Protein AF-A0A2G9QIT5-F1 (afdb_monomer_lite)

Sequence (84 aa):
MYPSEFFVAGLNLTENTSYVLKHPLGSMKKLTLPKLPFLNSWVQKQHPGFSKDATNIIAEDLIGSSQFISDVIDLNQKLLLHKN

Radius of gyration: 15.83 Å; chains: 1; bounding box: 36×15×53 Å

InterPro domains:
  IPR017946 PLC-like phosphodiesterase, TIM beta/alpha-barrel domain superfamily [SSF51695] (2-77)

Organism: Aquarana catesbeiana (NCBI:txid8400)

Secondary structure (DSSP, 8-state):
--S-SEEEEE------HHHHHH-TT--HHHHHGGGHHHHHHHHHT----SSTT-EEEEE-S-TTSSSHHHHHHHHHHHHHHT--

Foldseek 3Di:
DDLQAEDEEEPEDDDDPVVCVVCVVDDPCVVCLVCQVVVLVVLLPDAFHPDLNHAYHYYYDDPPSHCNVVSRVVRRVVSVVPPD

pLDDT: mean 82.65, std 11.15, range [43.34, 93.38]

Structure (mmCIF, N/CA/C/O backbone):
dat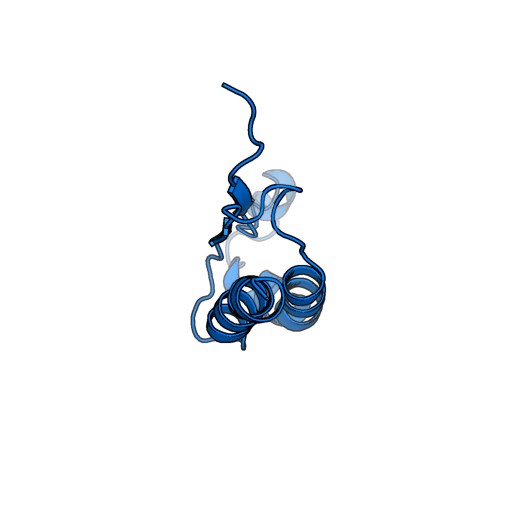a_AF-A0A2G9QIT5-F1
#
_entry.id   AF-A0A2G9QIT5-F1
#
loop_
_atom_site.group_PDB
_atom_site.id
_atom_site.type_symbol
_atom_site.label_atom_id
_atom_site.label_alt_id
_atom_site.label_comp_id
_atom_site.label_asym_id
_atom_site.label_entity_id
_atom_site.label_seq_id
_atom_site.pdbx_PDB_ins_code
_atom_site.Cartn_x
_atom_site.Cartn_y
_atom_site.Cartn_z
_atom_site.occupancy
_atom_site.B_iso_or_equiv
_atom_site.auth_seq_id
_atom_site.auth_comp_id
_atom_site.auth_asym_id
_atom_site.auth_atom_id
_atom_site.pdbx_PDB_model_num
ATOM 1 N N . MET A 1 1 ? -26.463 -2.331 2.017 1.00 43.34 1 MET A N 1
ATOM 2 C CA . MET A 1 1 ? -25.182 -2.752 2.614 1.00 43.34 1 MET A CA 1
ATOM 3 C C . MET A 1 1 ? -24.195 -1.633 2.335 1.00 43.34 1 MET A C 1
ATOM 5 O O . MET A 1 1 ? -23.783 -1.481 1.194 1.00 43.34 1 MET A O 1
ATOM 9 N N . TYR A 1 2 ? -23.983 -0.736 3.297 1.00 45.66 2 TYR A N 1
ATOM 10 C CA . TYR A 1 2 ? -23.085 0.404 3.101 1.00 45.66 2 TYR A CA 1
ATOM 11 C C . TYR A 1 2 ? -21.629 -0.056 3.275 1.00 45.66 2 TYR A C 1
ATOM 13 O O . TYR A 1 2 ? -21.385 -0.946 4.087 1.00 45.66 2 TYR A O 1
ATOM 21 N N . PRO A 1 3 ? -20.660 0.539 2.560 1.00 55.44 3 PRO A N 1
ATOM 22 C CA . PRO A 1 3 ? -19.226 0.248 2.682 1.00 55.44 3 PRO A CA 1
ATOM 23 C C . PRO A 1 3 ? -18.629 0.783 4.001 1.00 55.44 3 PRO A C 1
ATOM 25 O O . PRO A 1 3 ? -17.497 1.247 4.049 1.00 55.44 3 PRO A O 1
ATOM 28 N N . SER A 1 4 ? -19.400 0.776 5.089 1.00 61.38 4 SER A N 1
ATOM 29 C CA . SER A 1 4 ? -19.029 1.361 6.380 1.00 61.38 4 SER A CA 1
ATOM 30 C C . SER A 1 4 ? -17.984 0.547 7.148 1.00 61.38 4 SER A C 1
ATOM 32 O O . SER A 1 4 ? -17.440 1.044 8.129 1.00 61.38 4 SER A O 1
ATOM 34 N N . GLU A 1 5 ? -17.705 -0.682 6.711 1.00 73.00 5 GLU A N 1
ATOM 35 C CA . GLU A 1 5 ? -16.835 -1.641 7.406 1.00 73.00 5 GLU A CA 1
ATOM 36 C C . GLU A 1 5 ? -15.506 -1.899 6.685 1.00 73.00 5 GLU A C 1
ATOM 38 O O . GLU A 1 5 ? -14.597 -2.485 7.258 1.00 73.00 5 GLU A O 1
ATOM 43 N N . PHE A 1 6 ? -15.335 -1.460 5.438 1.00 79.56 6 PHE A N 1
ATOM 44 C CA . PHE A 1 6 ? -14.087 -1.712 4.717 1.00 79.56 6 PHE A CA 1
ATOM 45 C C . PHE A 1 6 ? -13.692 -0.517 3.867 1.00 79.56 6 PHE A C 1
ATOM 47 O O . PHE A 1 6 ? -14.496 0.007 3.097 1.00 79.56 6 PHE A O 1
ATOM 54 N N . PHE A 1 7 ? -12.425 -0.129 3.976 1.00 86.31 7 PHE A N 1
ATOM 55 C CA . PHE A 1 7 ? -11.777 0.734 3.001 1.00 86.31 7 PHE A CA 1
ATOM 56 C C . PHE A 1 7 ? -10.932 -0.143 2.083 1.00 86.31 7 PHE A C 1
ATOM 58 O O . PHE A 1 7 ? -10.016 -0.819 2.551 1.00 86.31 7 PHE A O 1
ATOM 65 N N . VAL A 1 8 ? -11.249 -0.160 0.788 1.00 89.00 8 VAL A N 1
ATOM 66 C CA . VAL A 1 8 ? -10.566 -1.013 -0.192 1.00 89.00 8 VAL A CA 1
ATOM 67 C C . VAL A 1 8 ? -9.956 -0.151 -1.289 1.00 89.00 8 VAL A C 1
ATOM 69 O O . VAL A 1 8 ? -10.664 0.639 -1.912 1.00 89.00 8 VAL A O 1
ATOM 72 N N . ALA A 1 9 ? -8.658 -0.314 -1.545 1.00 90.56 9 ALA A N 1
ATOM 73 C CA . ALA A 1 9 ? -7.952 0.399 -2.607 1.00 90.56 9 ALA A CA 1
ATOM 74 C C . ALA A 1 9 ? -6.946 -0.504 -3.336 1.00 90.56 9 ALA A C 1
ATOM 76 O O . ALA A 1 9 ? -6.323 -1.379 -2.739 1.00 90.56 9 ALA A O 1
ATOM 77 N N . GLY A 1 10 ? -6.762 -0.270 -4.634 1.00 90.06 10 GLY A N 1
ATOM 78 C CA . GLY A 1 10 ? -5.706 -0.892 -5.431 1.00 90.06 10 GLY A CA 1
ATOM 79 C C . GLY A 1 10 ? -4.708 0.160 -5.900 1.00 90.06 10 GLY A C 1
ATOM 80 O O . GLY A 1 10 ? -5.110 1.190 -6.436 1.00 90.06 10 GLY A O 1
ATOM 81 N N . LEU A 1 11 ? -3.417 -0.108 -5.716 1.00 86.94 11 LEU A N 1
ATOM 82 C CA . LEU A 1 11 ? -2.304 0.701 -6.226 1.00 86.94 11 LEU A CA 1
ATOM 83 C C . LEU A 1 11 ? -1.723 0.137 -7.528 1.00 86.94 11 LEU A C 1
ATOM 85 O O . LEU A 1 11 ? -0.672 0.580 -7.990 1.00 86.94 11 LEU A O 1
ATOM 89 N N . ASN A 1 12 ? -2.413 -0.837 -8.118 1.00 80.81 12 ASN A N 1
ATOM 90 C CA . ASN A 1 12 ? -2.002 -1.499 -9.344 1.00 80.81 12 ASN A CA 1
ATOM 91 C C . ASN A 1 12 ? -2.058 -0.499 -10.499 1.00 80.81 12 ASN A C 1
ATOM 93 O O . ASN A 1 12 ? -3.128 -0.019 -10.887 1.00 80.81 12 ASN A O 1
ATOM 97 N N . LEU A 1 13 ? -0.887 -0.147 -11.025 1.00 76.94 13 LEU A N 1
ATOM 98 C CA . LEU A 1 13 ? -0.782 0.793 -12.128 1.00 76.94 13 LEU A CA 1
ATOM 99 C C . LEU A 1 13 ? -1.076 0.067 -13.438 1.00 76.94 13 LEU A C 1
ATOM 101 O O . LEU A 1 13 ? -0.541 -1.002 -13.715 1.00 76.94 13 LEU A O 1
ATOM 105 N N . THR A 1 14 ? -1.911 0.677 -14.272 1.00 79.19 14 THR A N 1
ATOM 106 C CA . THR A 1 14 ? -2.101 0.262 -15.662 1.00 79.19 14 THR A CA 1
ATOM 107 C C . THR A 1 14 ? -1.668 1.414 -16.551 1.00 79.19 14 THR A C 1
ATOM 109 O O . THR A 1 14 ? -2.230 2.507 -16.474 1.00 79.19 14 THR A O 1
ATOM 112 N N . GLU A 1 15 ? -0.657 1.187 -17.384 1.00 81.00 15 GLU A N 1
ATOM 113 C CA . GLU A 1 15 ? -0.255 2.173 -18.385 1.00 81.00 15 GLU A CA 1
ATOM 114 C C . GLU A 1 15 ? -1.303 2.265 -19.492 1.00 81.00 15 GLU A C 1
ATOM 116 O O . GLU A 1 15 ? -1.960 1.285 -19.851 1.00 81.00 15 GLU A O 1
ATOM 121 N N . ASN A 1 16 ? -1.454 3.455 -20.069 1.00 85.00 16 ASN A N 1
ATOM 122 C CA . ASN A 1 16 ? -2.377 3.623 -21.184 1.00 85.00 16 ASN A CA 1
ATOM 123 C C . ASN A 1 16 ? -1.828 2.966 -22.463 1.00 85.00 16 ASN A C 1
ATOM 125 O O . ASN A 1 16 ? -0.617 2.842 -22.663 1.00 85.00 16 ASN A O 1
ATOM 129 N N . THR A 1 17 ? -2.727 2.597 -23.377 1.00 82.81 17 THR A N 1
ATOM 130 C CA . THR A 1 17 ? -2.369 1.912 -24.629 1.00 82.81 17 THR A CA 1
ATOM 131 C C . THR A 1 17 ? -1.330 2.679 -25.451 1.00 82.81 17 THR A C 1
ATOM 133 O O . THR A 1 17 ? -0.422 2.075 -26.013 1.00 82.81 17 THR A O 1
ATOM 136 N N . SER A 1 18 ? -1.416 4.013 -25.498 1.00 87.88 18 SER A N 1
ATOM 137 C CA . SER A 1 18 ? -0.473 4.854 -26.252 1.00 87.88 18 SER A CA 1
ATOM 138 C C . SER A 1 18 ? 0.952 4.760 -25.700 1.00 87.88 18 SER A C 1
ATOM 140 O O . SER A 1 18 ? 1.914 4.677 -26.462 1.00 87.88 18 SER A O 1
ATOM 142 N N . TYR A 1 19 ? 1.091 4.726 -24.376 1.00 85.06 19 TYR A N 1
ATOM 143 C CA . TYR A 1 19 ? 2.364 4.566 -23.692 1.00 85.06 19 TYR A CA 1
ATOM 144 C C . TYR A 1 19 ? 2.953 3.177 -23.957 1.00 85.06 19 TYR A C 1
ATOM 146 O O . TYR A 1 19 ? 4.108 3.066 -24.366 1.00 85.06 19 TYR A O 1
ATOM 154 N N . VAL A 1 20 ? 2.140 2.126 -23.815 1.00 86.25 20 VAL A N 1
ATOM 155 C CA . VAL A 1 20 ? 2.561 0.738 -24.066 1.00 86.25 20 VAL A CA 1
ATOM 156 C C . VAL A 1 20 ? 3.070 0.564 -25.500 1.00 86.25 20 VAL A C 1
ATOM 158 O O . VAL A 1 20 ? 4.139 -0.007 -25.706 1.00 86.25 20 VAL A O 1
ATOM 161 N N . LEU A 1 21 ? 2.365 1.123 -26.491 1.00 89.75 21 LEU A N 1
ATOM 162 C CA . LEU A 1 21 ? 2.770 1.047 -27.900 1.00 89.75 21 LEU A CA 1
ATOM 163 C C . LEU A 1 21 ? 4.098 1.768 -28.187 1.00 89.75 21 LEU A C 1
ATOM 165 O O . LEU A 1 21 ? 4.860 1.325 -29.043 1.00 89.75 21 LEU A O 1
ATOM 169 N N . LYS A 1 22 ? 4.396 2.865 -27.479 1.00 91.38 22 LYS A N 1
ATOM 170 C CA . LYS A 1 22 ? 5.660 3.614 -27.626 1.00 91.38 22 LYS A CA 1
ATOM 171 C C . LYS A 1 22 ? 6.822 2.993 -26.853 1.00 91.38 22 LYS A C 1
ATOM 173 O O . LYS A 1 22 ? 7.980 3.274 -27.161 1.00 91.38 22 LYS A O 1
ATOM 178 N N . HIS A 1 23 ? 6.530 2.158 -25.860 1.00 87.56 23 HIS A N 1
ATOM 179 C CA . HIS A 1 23 ? 7.517 1.554 -24.970 1.00 87.56 23 HIS A CA 1
ATOM 180 C C . HIS A 1 23 ? 7.345 0.026 -24.892 1.00 87.56 23 HIS A C 1
ATOM 182 O O . HIS A 1 23 ? 7.153 -0.508 -23.800 1.00 87.56 23 HIS A O 1
ATOM 188 N N . PRO A 1 24 ? 7.472 -0.706 -26.017 1.00 84.75 24 PRO A N 1
ATOM 189 C CA . PRO A 1 24 ? 7.175 -2.143 -26.079 1.00 84.75 24 PRO A CA 1
ATOM 190 C C . PRO A 1 24 ? 8.115 -3.014 -25.230 1.00 84.75 24 PRO A C 1
ATOM 192 O O . PR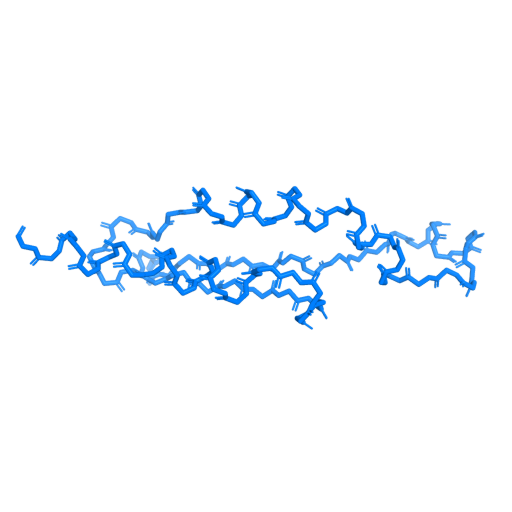O A 1 24 ? 7.767 -4.132 -24.873 1.00 84.75 24 PRO A O 1
ATOM 195 N N . LEU A 1 25 ? 9.306 -2.502 -24.896 1.00 88.19 25 LEU A N 1
ATOM 196 C CA . LEU A 1 25 ? 10.280 -3.147 -24.003 1.00 88.19 25 LEU A CA 1
ATOM 197 C C 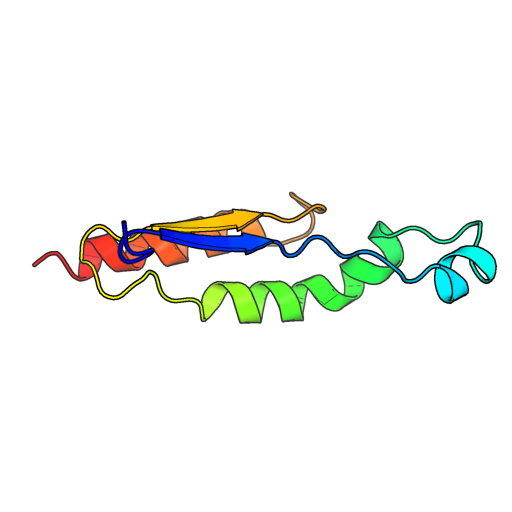. LEU A 1 25 ? 10.299 -2.516 -22.597 1.00 88.19 25 LEU A C 1
ATOM 199 O O . LEU A 1 25 ? 11.180 -2.803 -21.785 1.00 88.19 25 LEU A O 1
ATOM 203 N N . GLY A 1 26 ? 9.369 -1.599 -22.318 1.00 83.25 26 GLY A N 1
ATOM 204 C CA . GLY A 1 26 ? 9.179 -1.020 -20.995 1.00 83.25 26 GLY A CA 1
ATOM 205 C C . GLY A 1 26 ? 8.600 -2.049 -20.025 1.00 83.25 26 GLY A C 1
ATOM 206 O O . GLY A 1 26 ? 7.915 -2.984 -20.425 1.00 83.25 26 GLY A O 1
ATOM 207 N N . SER A 1 27 ? 8.864 -1.875 -18.730 1.00 85.69 27 SER A N 1
ATOM 208 C CA . SER A 1 27 ? 8.226 -2.688 -17.693 1.00 85.69 27 SER A CA 1
ATOM 209 C C . SER A 1 27 ? 7.497 -1.805 -16.694 1.00 85.69 27 SER A C 1
ATOM 211 O O . SER A 1 27 ? 8.034 -0.787 -16.253 1.00 85.69 27 SER A O 1
ATOM 213 N N . MET A 1 28 ? 6.311 -2.253 -16.276 1.00 82.75 28 MET A N 1
ATOM 214 C CA . MET A 1 28 ? 5.547 -1.639 -15.184 1.00 82.75 28 MET A CA 1
ATOM 215 C C . MET A 1 28 ? 6.405 -1.461 -13.936 1.00 82.75 28 MET A C 1
ATOM 217 O O . MET A 1 28 ? 6.385 -0.411 -13.296 1.00 82.75 28 MET A O 1
ATOM 221 N N . LYS A 1 29 ? 7.243 -2.462 -13.637 1.00 86.12 29 LYS A N 1
ATOM 222 C CA . LYS A 1 29 ? 8.175 -2.419 -12.513 1.00 86.12 29 LYS A CA 1
ATOM 223 C C . LYS A 1 29 ? 9.100 -1.203 -12.576 1.00 86.12 29 LYS A C 1
ATOM 225 O O . LYS A 1 29 ? 9.232 -0.489 -11.588 1.00 86.12 29 LYS A O 1
ATOM 230 N N . LYS A 1 30 ? 9.710 -0.929 -13.735 1.00 85.19 30 LYS A N 1
ATOM 231 C CA . LYS A 1 30 ? 10.643 0.199 -13.909 1.00 85.19 30 LYS A CA 1
ATOM 232 C C . LYS A 1 30 ? 9.969 1.562 -13.716 1.00 85.19 30 LYS A C 1
ATOM 234 O O . LYS A 1 30 ? 10.623 2.492 -13.258 1.00 85.19 30 LYS A O 1
ATOM 239 N N . LEU A 1 31 ? 8.686 1.675 -14.048 1.00 83.88 31 LEU A N 1
ATOM 240 C CA . LEU A 1 31 ? 7.912 2.915 -13.913 1.00 83.88 31 LEU A CA 1
ATOM 241 C C . LEU A 1 31 ? 7.390 3.126 -12.497 1.00 83.88 31 LEU A C 1
ATOM 243 O O . LEU A 1 31 ? 7.345 4.255 -12.011 1.00 83.88 31 LEU A O 1
ATOM 247 N N . THR A 1 32 ? 7.046 2.029 -11.830 1.00 85.56 32 THR A N 1
ATOM 248 C CA . THR A 1 32 ? 6.433 2.049 -10.503 1.00 85.56 32 THR A CA 1
ATOM 249 C C . THR A 1 32 ? 7.480 2.207 -9.400 1.00 85.56 32 THR A C 1
ATOM 251 O O . THR A 1 32 ? 7.252 2.971 -8.468 1.00 85.56 32 THR A O 1
ATOM 254 N N . LEU A 1 33 ? 8.661 1.577 -9.522 1.00 88.19 33 LEU A N 1
ATOM 255 C CA . LEU A 1 33 ? 9.733 1.633 -8.509 1.00 88.19 33 LEU A CA 1
ATOM 256 C C . LEU A 1 33 ? 10.067 3.069 -8.035 1.00 88.19 33 LEU A C 1
ATOM 258 O O . LEU A 1 33 ? 10.068 3.301 -6.826 1.00 88.19 33 LEU A O 1
ATOM 262 N N . PRO A 1 34 ? 10.277 4.067 -8.921 1.00 88.50 34 PRO A N 1
ATOM 263 C CA . PRO A 1 34 ? 10.551 5.444 -8.499 1.00 88.50 34 PRO A CA 1
ATOM 264 C C . PRO A 1 34 ? 9.376 6.138 -7.795 1.00 88.50 34 PRO A C 1
ATOM 266 O O . PRO A 1 34 ? 9.562 7.180 -7.168 1.00 88.50 34 PRO A O 1
ATOM 269 N N . LYS A 1 35 ? 8.155 5.610 -7.934 1.00 87.56 35 LYS A N 1
ATOM 270 C CA . LYS A 1 35 ? 6.924 6.162 -7.354 1.00 87.56 35 LYS A CA 1
ATOM 271 C C . LYS A 1 35 ? 6.539 5.496 -6.034 1.00 87.56 35 LYS A C 1
ATOM 273 O O . LYS A 1 35 ? 5.716 6.060 -5.317 1.00 87.56 35 LYS A O 1
ATOM 278 N N . LEU A 1 36 ? 7.168 4.375 -5.671 1.00 88.44 36 LEU A N 1
ATOM 279 C CA . LEU A 1 36 ? 6.882 3.653 -4.427 1.00 88.44 36 LEU A CA 1
ATOM 280 C C . LEU A 1 36 ? 6.926 4.534 -3.169 1.00 88.44 36 LEU A C 1
ATOM 282 O O . LEU A 1 36 ? 5.996 4.437 -2.377 1.00 88.44 36 LEU A O 1
ATOM 286 N N . PRO A 1 37 ? 7.892 5.457 -2.973 1.00 89.19 37 PRO A N 1
ATOM 287 C CA . PRO A 1 37 ? 7.880 6.313 -1.783 1.00 89.19 37 PRO A CA 1
ATOM 288 C C . PRO A 1 37 ? 6.626 7.192 -1.675 1.00 89.19 37 PRO A C 1
ATOM 290 O O . PRO A 1 37 ? 6.106 7.417 -0.583 1.00 89.19 37 PRO A O 1
ATOM 293 N N . PHE A 1 38 ? 6.117 7.674 -2.812 1.00 90.56 38 PHE A N 1
ATOM 294 C CA . PHE A 1 38 ? 4.885 8.458 -2.855 1.00 90.56 38 PHE A CA 1
ATOM 295 C C . PHE A 1 38 ? 3.663 7.589 -2.546 1.00 90.56 38 PHE A C 1
ATOM 297 O O . PHE A 1 38 ? 2.809 7.996 -1.760 1.00 90.56 38 PHE A O 1
ATOM 304 N N . LEU A 1 39 ? 3.610 6.384 -3.121 1.00 90.25 39 LEU A N 1
ATOM 305 C CA . LEU A 1 39 ? 2.548 5.411 -2.868 1.00 90.25 39 LEU A CA 1
ATOM 306 C C . LEU A 1 39 ? 2.516 4.989 -1.391 1.00 90.25 39 LEU A C 1
ATOM 308 O O . LEU A 1 39 ? 1.460 5.067 -0.773 1.00 90.25 39 LEU A O 1
ATOM 312 N N . ASN A 1 40 ? 3.664 4.686 -0.782 1.00 90.38 40 ASN A N 1
ATOM 313 C CA . ASN A 1 40 ? 3.762 4.375 0.649 1.00 90.38 40 ASN A CA 1
ATOM 314 C C . ASN A 1 40 ? 3.288 5.547 1.518 1.00 90.38 40 ASN A C 1
ATOM 316 O O . ASN A 1 40 ? 2.498 5.367 2.441 1.00 90.38 40 ASN A O 1
ATOM 320 N N . SER A 1 41 ? 3.710 6.779 1.196 1.00 92.25 41 SER A N 1
ATOM 321 C CA . SER A 1 41 ? 3.252 7.968 1.928 1.00 92.25 41 SER A CA 1
ATOM 322 C C . SER A 1 41 ? 1.739 8.159 1.825 1.00 92.25 41 SER A C 1
ATOM 324 O O . SER A 1 41 ? 1.109 8.632 2.772 1.00 92.25 41 SER A O 1
ATOM 326 N N . TRP A 1 42 ? 1.144 7.804 0.684 1.00 93.12 42 TRP A N 1
ATOM 327 C CA . TRP A 1 42 ? -0.303 7.787 0.532 1.00 93.12 42 TRP A CA 1
ATOM 328 C C . TRP A 1 42 ? -0.929 6.694 1.406 1.00 93.12 42 TRP A C 1
ATOM 330 O O . TRP A 1 42 ? -1.835 7.011 2.172 1.00 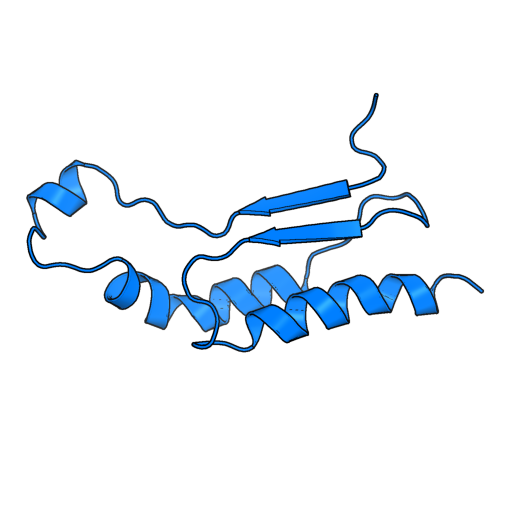93.12 42 TRP A O 1
ATOM 340 N N . VAL A 1 43 ? -0.414 5.459 1.381 1.00 92.62 43 VAL A N 1
ATOM 341 C CA . VAL A 1 43 ? -0.902 4.336 2.208 1.00 92.62 43 VAL A CA 1
ATOM 342 C C . VAL A 1 43 ? -0.931 4.708 3.686 1.00 92.62 43 VAL A C 1
ATOM 344 O O . VAL A 1 43 ? -1.977 4.599 4.313 1.00 92.62 43 VAL A O 1
ATOM 347 N N . GLN A 1 44 ? 0.165 5.241 4.226 1.00 91.44 44 GLN A N 1
ATOM 348 C CA . GLN A 1 44 ? 0.295 5.598 5.647 1.00 91.44 44 GLN A CA 1
ATOM 349 C C . GLN A 1 44 ? -0.747 6.621 6.143 1.00 91.44 44 GLN A C 1
ATOM 351 O O . GLN A 1 44 ? -1.022 6.699 7.348 1.00 91.44 44 GLN A O 1
ATOM 356 N N . LYS A 1 45 ? -1.316 7.412 5.224 1.00 90.62 45 LYS A N 1
ATOM 357 C CA . LYS A 1 45 ? -2.326 8.448 5.495 1.00 90.62 45 LYS A CA 1
ATOM 358 C C . LYS A 1 45 ? -3.762 7.943 5.382 1.00 90.62 45 LYS A C 1
ATOM 360 O O . LYS A 1 45 ? -4.675 8.710 5.681 1.00 90.62 45 LYS A O 1
ATOM 365 N N . GLN A 1 46 ? -3.976 6.703 4.943 1.00 89.56 46 GLN A N 1
ATOM 366 C CA . GLN A 1 46 ? -5.325 6.160 4.829 1.00 89.56 46 GLN A CA 1
ATOM 367 C C . GLN A 1 46 ? -5.965 5.970 6.208 1.00 89.56 46 GLN A C 1
ATOM 369 O O . GLN A 1 46 ? -5.291 5.818 7.231 1.00 89.56 46 GLN A O 1
ATOM 374 N N . HIS A 1 47 ? -7.292 6.015 6.233 1.00 81.56 47 HIS A N 1
ATOM 375 C CA . HIS A 1 47 ? -8.076 5.766 7.429 1.00 81.56 47 HIS A CA 1
ATOM 376 C C . HIS A 1 47 ? -9.142 4.721 7.091 1.00 81.56 47 HIS A C 1
ATOM 378 O O . HIS A 1 47 ? -9.794 4.844 6.049 1.00 81.56 47 HIS A O 1
ATOM 384 N N . PRO A 1 48 ? -9.331 3.710 7.953 1.00 76.88 48 PRO A N 1
ATOM 385 C CA . PRO A 1 48 ? -10.470 2.814 7.820 1.00 76.88 48 PRO A CA 1
ATOM 386 C C . PRO A 1 48 ? -11.776 3.619 7.915 1.00 76.88 48 PRO A C 1
ATOM 388 O O . PRO A 1 48 ? -11.790 4.741 8.412 1.00 76.88 48 PRO A O 1
ATOM 391 N N . GLY A 1 49 ? -12.885 3.077 7.409 1.00 71.50 49 GLY A N 1
ATOM 392 C CA . GLY A 1 49 ? -14.191 3.738 7.519 1.00 71.50 49 GLY A CA 1
ATOM 393 C C . GLY A 1 49 ? -14.562 4.104 8.968 1.00 71.50 49 GLY A C 1
ATOM 394 O O . GLY A 1 49 ? -13.978 3.601 9.919 1.00 71.50 49 GLY A O 1
ATOM 395 N N . PHE A 1 50 ? -15.573 4.957 9.155 1.00 67.81 50 PHE A N 1
ATOM 396 C CA . PHE A 1 50 ? -15.974 5.481 10.476 1.00 67.81 50 PHE A CA 1
ATOM 397 C C . PHE A 1 50 ? -16.397 4.422 11.522 1.00 67.81 50 PHE A C 1
ATOM 399 O O . PHE A 1 50 ? -16.639 4.770 12.677 1.00 67.81 50 PHE A O 1
ATOM 406 N N . SER A 1 51 ? -16.526 3.146 11.147 1.00 73.31 51 SER A N 1
ATOM 407 C CA . SER A 1 51 ? -16.825 2.062 12.084 1.00 73.31 51 SER A CA 1
ATOM 408 C C . SER A 1 51 ? -15.579 1.634 12.865 1.00 73.31 51 SER A C 1
ATOM 410 O O . SER A 1 51 ? -14.500 1.470 12.305 1.00 73.31 51 SER A O 1
ATOM 412 N N . LYS A 1 52 ? -15.751 1.331 14.155 1.00 69.62 52 LYS A N 1
ATOM 413 C CA . LYS A 1 52 ? -14.719 0.718 15.017 1.00 69.62 52 LYS A CA 1
ATOM 414 C C . LYS A 1 52 ? -14.230 -0.655 14.526 1.00 69.62 52 LYS A C 1
ATOM 416 O O . LYS A 1 52 ? -13.190 -1.138 14.971 1.00 69.62 52 LYS A O 1
ATOM 421 N N . ASP A 1 53 ? -15.008 -1.283 13.649 1.00 73.94 53 ASP A N 1
ATOM 422 C CA . ASP A 1 53 ? -14.716 -2.581 13.046 1.00 73.94 53 ASP A CA 1
ATOM 423 C C . ASP A 1 53 ? -14.204 -2.432 11.605 1.00 73.94 53 ASP A C 1
ATOM 425 O O . ASP A 1 53 ? -13.974 -3.428 10.918 1.00 73.94 53 ASP A O 1
ATOM 429 N N . ALA A 1 54 ? -14.005 -1.193 11.135 1.00 79.75 54 ALA A N 1
ATOM 430 C CA . ALA A 1 54 ? -13.598 -0.960 9.768 1.00 79.75 54 ALA A CA 1
ATOM 431 C C . ALA A 1 54 ? -12.142 -1.358 9.521 1.00 79.75 54 ALA A C 1
ATOM 433 O O . ALA A 1 54 ? -11.270 -0.989 10.295 1.00 79.75 54 ALA A O 1
ATOM 434 N N . THR A 1 55 ? -11.860 -2.064 8.426 1.00 86.94 55 THR A N 1
ATOM 435 C CA . THR A 1 55 ? -10.502 -2.530 8.083 1.00 86.94 55 THR A CA 1
ATOM 436 C C . THR A 1 55 ? -10.053 -1.971 6.736 1.00 86.94 55 THR A C 1
ATOM 438 O O . THR A 1 55 ? -10.841 -1.881 5.793 1.00 86.94 55 THR A O 1
ATOM 441 N N . ASN A 1 56 ? -8.776 -1.607 6.625 1.00 89.88 56 ASN A N 1
ATOM 442 C CA . ASN A 1 56 ? -8.163 -1.227 5.356 1.00 89.88 56 ASN A CA 1
ATOM 443 C C . ASN A 1 56 ? -7.633 -2.460 4.631 1.00 89.88 56 ASN A C 1
ATOM 445 O O . ASN A 1 56 ? -6.839 -3.219 5.190 1.00 89.88 56 ASN A O 1
ATOM 449 N N . ILE A 1 57 ? -8.016 -2.603 3.368 1.00 91.50 57 ILE A N 1
ATOM 450 C CA . ILE A 1 57 ? -7.550 -3.635 2.449 1.00 91.50 57 ILE A CA 1
ATOM 451 C C . ILE A 1 57 ? -6.928 -2.912 1.256 1.00 91.50 57 ILE A C 1
ATOM 453 O O . ILE A 1 57 ? -7.631 -2.299 0.455 1.00 91.50 57 ILE A O 1
ATOM 457 N N . ILE A 1 58 ? -5.603 -2.949 1.147 1.00 92.56 58 ILE A N 1
ATOM 458 C CA . ILE A 1 58 ? -4.880 -2.258 0.076 1.00 92.56 58 ILE A CA 1
ATOM 459 C C . ILE A 1 58 ? -4.030 -3.277 -0.678 1.00 92.56 58 ILE A C 1
ATOM 461 O O . ILE A 1 58 ? -3.305 -4.052 -0.057 1.00 92.56 58 ILE A O 1
ATOM 465 N N . ALA A 1 59 ? -4.134 -3.283 -2.007 1.00 91.62 59 ALA A N 1
ATOM 466 C CA . ALA A 1 59 ? -3.381 -4.173 -2.891 1.00 91.62 59 ALA A CA 1
ATOM 467 C C . ALA A 1 59 ? -2.340 -3.400 -3.716 1.00 91.62 59 ALA A C 1
ATOM 469 O O . ALA A 1 59 ? -2.614 -2.286 -4.161 1.00 91.62 59 ALA A O 1
ATOM 470 N N . GLU A 1 60 ? -1.170 -4.003 -3.936 1.00 89.00 60 GLU A N 1
ATOM 471 C CA . GLU A 1 60 ? -0.085 -3.464 -4.767 1.00 89.00 60 GLU A CA 1
ATOM 472 C C . GLU A 1 60 ? 0.638 -4.602 -5.514 1.00 89.00 60 GLU A C 1
ATOM 474 O O . GLU A 1 60 ? 0.792 -5.702 -4.981 1.00 89.00 60 GLU A O 1
ATOM 479 N N . ASP A 1 61 ? 1.128 -4.327 -6.727 1.00 85.06 61 ASP A N 1
ATOM 480 C CA . ASP A 1 61 ? 1.807 -5.302 -7.593 1.00 85.06 61 ASP A CA 1
ATOM 481 C C . ASP A 1 61 ? 3.289 -5.569 -7.239 1.00 85.06 61 ASP A C 1
ATOM 483 O O . ASP A 1 61 ? 3.839 -6.598 -7.633 1.00 85.06 61 ASP A O 1
ATOM 487 N N . LEU A 1 62 ? 3.978 -4.662 -6.529 1.00 85.00 62 LEU A N 1
ATOM 488 C CA . LEU A 1 62 ? 5.436 -4.725 -6.294 1.00 85.00 62 LEU A CA 1
ATOM 489 C C . LEU A 1 62 ? 5.827 -5.049 -4.849 1.00 85.00 62 LEU A C 1
ATOM 491 O O . LEU A 1 62 ? 6.758 -4.470 -4.275 1.00 85.00 62 LEU A O 1
ATOM 495 N N . ILE A 1 63 ? 5.158 -6.050 -4.288 1.00 81.19 63 ILE A N 1
ATOM 496 C CA . ILE A 1 63 ? 5.430 -6.540 -2.939 1.00 81.19 63 ILE A CA 1
ATOM 497 C C . ILE A 1 63 ? 6.915 -6.919 -2.770 1.00 81.19 63 ILE A C 1
ATOM 499 O O . ILE A 1 63 ? 7.501 -7.621 -3.595 1.00 81.19 63 ILE A O 1
ATOM 503 N N . GLY A 1 64 ? 7.534 -6.426 -1.691 1.00 80.44 64 GLY A N 1
ATOM 504 C CA . GLY A 1 64 ? 8.937 -6.684 -1.337 1.00 80.44 64 GLY A CA 1
ATOM 505 C C . GLY A 1 64 ? 9.951 -5.661 -1.862 1.00 80.44 64 GLY A C 1
ATOM 506 O O . GLY A 1 64 ? 11.129 -5.760 -1.536 1.00 80.44 64 GLY A O 1
ATOM 507 N N . SER A 1 65 ? 9.518 -4.664 -2.641 1.00 80.44 65 SER A N 1
ATOM 508 C CA . SER A 1 65 ? 10.379 -3.549 -3.084 1.00 80.44 65 SER A CA 1
ATOM 509 C C . SER A 1 65 ? 10.217 -2.281 -2.230 1.00 80.44 65 SER A C 1
ATOM 511 O O . SER A 1 65 ? 10.799 -1.244 -2.543 1.00 80.44 65 SER A O 1
ATOM 513 N N . SER A 1 66 ? 9.399 -2.346 -1.177 1.00 82.31 66 SER A N 1
ATOM 514 C CA . SER A 1 66 ? 8.980 -1.215 -0.348 1.00 82.31 66 SER A CA 1
ATOM 515 C C . SER A 1 66 ? 8.577 -1.664 1.062 1.00 82.31 66 SER A C 1
ATOM 517 O O . SER A 1 66 ? 8.531 -2.857 1.364 1.00 82.31 66 SER A O 1
ATOM 519 N N . GLN A 1 67 ? 8.234 -0.688 1.908 1.00 89.31 67 GLN A N 1
ATOM 520 C CA . GLN A 1 67 ? 7.682 -0.896 3.249 1.00 89.31 67 GLN A CA 1
ATOM 521 C C . GLN A 1 67 ? 6.165 -1.185 3.241 1.00 89.31 67 GLN A C 1
ATOM 523 O O . GLN A 1 67 ? 5.557 -1.332 4.297 1.00 89.31 67 GLN A O 1
ATOM 528 N N . PHE A 1 68 ? 5.563 -1.334 2.053 1.00 91.50 68 PHE A N 1
ATOM 529 C CA . PHE A 1 68 ? 4.116 -1.410 1.843 1.00 91.50 68 PHE A CA 1
ATOM 530 C C . PHE A 1 68 ? 3.390 -2.392 2.772 1.00 91.50 68 PHE A C 1
ATOM 532 O O . PHE A 1 68 ? 2.378 -2.033 3.368 1.00 91.50 68 PHE A O 1
ATOM 539 N N . ILE A 1 69 ? 3.908 -3.619 2.939 1.00 91.75 69 ILE A N 1
ATOM 540 C CA . ILE A 1 69 ? 3.257 -4.617 3.804 1.00 91.75 69 ILE A CA 1
ATOM 541 C C . ILE A 1 69 ? 3.155 -4.099 5.240 1.00 91.75 69 ILE A C 1
ATOM 543 O O . ILE A 1 69 ? 2.081 -4.177 5.837 1.00 91.75 69 ILE A O 1
ATOM 547 N N . SER A 1 70 ? 4.253 -3.588 5.809 1.00 93.38 70 SER A N 1
ATOM 548 C CA . SER A 1 70 ? 4.185 -3.099 7.185 1.00 93.38 70 SER A CA 1
ATOM 549 C C . SER A 1 70 ? 3.362 -1.822 7.270 1.00 93.38 70 SER A C 1
ATOM 551 O O . SER A 1 70 ? 2.618 -1.686 8.226 1.00 93.38 70 SER A O 1
ATOM 553 N N . ASP A 1 71 ? 3.410 -0.941 6.263 1.00 93.06 71 ASP A N 1
ATOM 554 C CA . ASP A 1 71 ? 2.582 0.268 6.235 1.00 93.06 71 ASP A CA 1
ATOM 555 C C . ASP A 1 71 ? 1.089 -0.085 6.342 1.00 93.06 71 ASP A C 1
ATOM 557 O O . ASP A 1 71 ? 0.366 0.544 7.111 1.00 93.06 71 ASP A O 1
ATOM 561 N N . VAL A 1 72 ? 0.624 -1.123 5.633 1.00 92.81 72 VAL A N 1
ATOM 562 C CA . VAL A 1 72 ? -0.768 -1.611 5.711 1.00 92.81 72 VAL A CA 1
ATOM 563 C C . VAL A 1 72 ? -1.081 -2.263 7.066 1.00 92.81 72 VAL A C 1
ATOM 565 O O . VAL A 1 72 ? -2.191 -2.103 7.585 1.00 92.81 72 VAL A O 1
ATOM 568 N N . ILE A 1 73 ? -0.127 -2.989 7.659 1.00 92.31 73 ILE A N 1
ATOM 569 C CA . ILE A 1 73 ? -0.279 -3.573 9.001 1.00 92.31 73 ILE A CA 1
ATOM 570 C C . ILE A 1 73 ? -0.403 -2.459 10.048 1.00 92.31 73 ILE A C 1
ATOM 572 O O . ILE A 1 73 ? -1.386 -2.431 10.790 1.00 92.31 73 ILE A O 1
ATOM 576 N N . ASP A 1 74 ? 0.540 -1.518 10.071 1.00 91.94 74 ASP A N 1
ATOM 577 C CA . ASP A 1 74 ? 0.601 -0.401 11.019 1.00 91.94 74 ASP A CA 1
ATOM 578 C C . ASP A 1 74 ? -0.652 0.476 10.919 1.00 91.94 74 ASP A C 1
ATOM 580 O O . ASP A 1 74 ? -1.195 0.935 11.927 1.00 91.94 74 ASP A O 1
ATOM 584 N N . LEU A 1 75 ? -1.172 0.666 9.703 1.00 90.31 75 LEU A N 1
ATOM 585 C CA . LEU A 1 75 ? -2.420 1.381 9.459 1.00 90.31 75 LEU A CA 1
ATOM 586 C C . LEU A 1 75 ? -3.606 0.754 10.201 1.00 90.31 75 LEU A C 1
ATOM 588 O O . LEU A 1 75 ? -4.389 1.463 10.831 1.00 90.31 75 LEU A O 1
ATOM 592 N N . ASN A 1 76 ? -3.732 -0.572 10.132 1.00 89.31 76 ASN A N 1
ATOM 593 C CA . ASN A 1 76 ? -4.808 -1.305 10.789 1.00 89.31 76 ASN A CA 1
ATOM 594 C C . ASN A 1 76 ? -4.554 -1.482 12.292 1.00 89.31 76 ASN A C 1
ATOM 596 O O . ASN A 1 76 ? -5.508 -1.544 13.060 1.00 89.31 76 ASN A O 1
ATOM 600 N N . GLN A 1 77 ? -3.301 -1.479 12.756 1.00 88.62 77 GLN A N 1
ATOM 601 C CA . GLN A 1 77 ? -3.000 -1.489 14.193 1.00 88.62 77 GLN A CA 1
ATOM 602 C C . GLN A 1 77 ? -3.516 -0.239 14.917 1.00 88.62 77 GLN A C 1
ATOM 604 O O . GLN A 1 77 ? -3.911 -0.337 16.079 1.00 88.62 77 GLN A O 1
ATOM 609 N N . LYS A 1 78 ? -3.608 0.917 14.238 1.00 80.44 78 LYS A N 1
ATOM 610 C CA . LYS A 1 78 ? -4.217 2.138 14.806 1.00 80.44 78 LYS A CA 1
ATOM 611 C C . LYS A 1 78 ? -5.633 1.887 15.341 1.00 80.44 78 LYS A C 1
ATOM 613 O O . LYS A 1 78 ? -6.012 2.472 16.350 1.00 80.44 78 LYS A O 1
ATOM 618 N N . LEU A 1 79 ? -6.393 0.977 14.726 1.00 78.25 79 LEU A N 1
ATOM 619 C CA . LEU A 1 79 ? -7.744 0.607 15.169 1.00 78.25 79 LEU A CA 1
ATOM 620 C C . LEU A 1 79 ? -7.768 -0.036 16.555 1.00 78.25 79 LEU A C 1
ATOM 622 O O . LEU A 1 79 ? -8.747 0.105 17.281 1.00 78.25 79 LEU A O 1
ATOM 626 N N . LEU A 1 80 ? -6.704 -0.746 16.932 1.00 76.81 80 LEU A N 1
ATOM 627 C CA . LEU A 1 80 ? -6.611 -1.404 18.234 1.00 76.81 80 LEU A CA 1
ATOM 628 C C . LEU A 1 80 ? -6.389 -0.388 19.360 1.00 76.81 80 LEU A C 1
ATOM 630 O O . LEU A 1 80 ? -6.862 -0.599 20.471 1.00 76.81 80 LEU A O 1
ATOM 634 N N . LEU A 1 81 ? -5.722 0.732 19.067 1.00 67.75 81 LEU A N 1
ATOM 635 C CA . LEU A 1 81 ? -5.459 1.803 20.033 1.00 67.75 81 LEU A CA 1
ATOM 636 C C . LEU A 1 81 ? -6.707 2.644 20.346 1.00 67.75 81 LEU A C 1
ATOM 638 O O . LEU A 1 81 ? -6.796 3.224 21.423 1.00 67.75 81 LEU A O 1
ATOM 642 N N . HIS A 1 82 ? -7.678 2.688 19.431 1.00 61.03 82 HIS A N 1
ATOM 643 C CA . HIS A 1 82 ? -8.935 3.429 19.585 1.00 61.03 82 HIS A CA 1
ATOM 644 C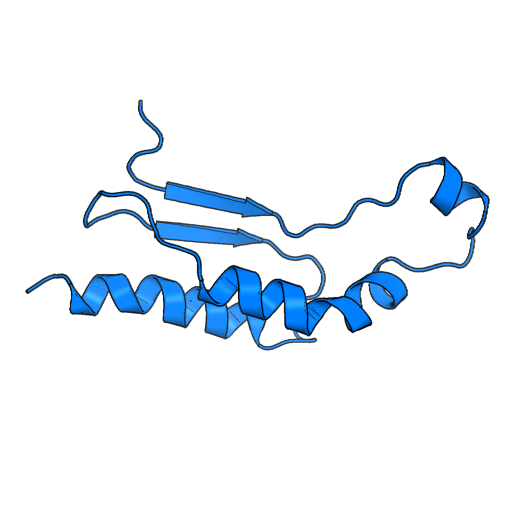 C . HIS A 1 82 ? -10.085 2.594 20.182 1.00 61.03 82 HIS A C 1
ATOM 646 O O . HIS A 1 82 ? -11.211 3.080 20.256 1.00 61.03 82 HIS A O 1
ATOM 652 N N . LYS A 1 83 ? -9.832 1.343 20.598 1.00 55.62 83 LYS A N 1
ATOM 653 C CA . LYS A 1 83 ? -10.844 0.441 21.187 1.00 55.62 83 LYS A CA 1
ATOM 654 C C . LYS A 1 83 ? -11.048 0.594 22.707 1.00 55.62 83 LYS A C 1
ATOM 656 O O . LYS A 1 83 ? -11.799 -0.201 23.267 1.00 55.62 83 LYS A O 1
ATOM 661 N N . ASN A 1 84 ? -10.429 1.593 23.345 1.00 44.78 84 ASN A N 1
ATOM 662 C CA . ASN A 1 84 ? -10.575 1.887 24.779 1.00 44.78 84 ASN A CA 1
ATOM 663 C C . ASN A 1 84 ? -11.536 3.049 25.031 1.00 44.78 84 ASN A C 1
ATOM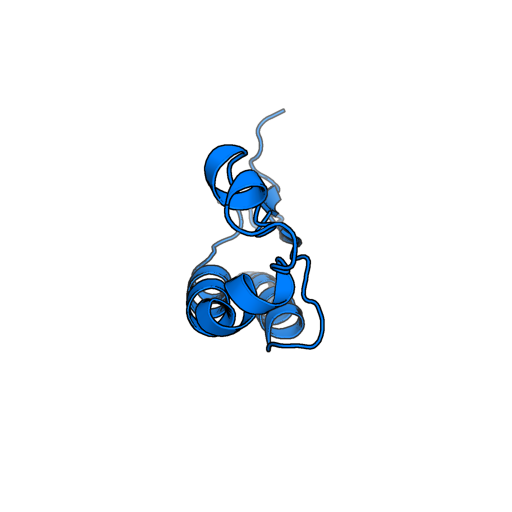 665 O O . ASN A 1 84 ? -11.288 4.133 24.457 1.00 44.78 84 ASN A O 1
#